Protein AF-A0A1L9VBF5-F1 (afdb_monomer_lite)

pLDDT: mean 70.23, std 12.79, range [39.62, 87.94]

Radius of gyration: 22.08 Å; chains: 1; bounding box: 44×30×64 Å

Organism: NCBI:txid1160497

InterPro domains:
  IPR001757 P-type ATPase [PR00120] (3-19)
  IPR001757 P-type ATPase [PR00120] (34-59)
  IPR023214 HAD superfamily [G3DSA:3.40.50.1000] (1-70)
  IPR036412 HAD-like superfamily [SSF56784] (5-105)

Sequence (141 aa):
MFCSNGTNDAVALAQATIGVHMNEGTGVAKSAADVVLTRPSLAGVLTAITLSKNASNRIKFNFAWSFVYNLFAILLGAGAFVRAQIPPEFAGLGELGSFLPVIVASVLFAFFPGARVTMAKSYSRNRGLCCLSLIVGVGVN

Foldseek 3Di:
DDEDADLVCLVVQQPDPAREYEPPPDDSSQQSGQEYEPHRDPVLVVLVVVVVVVVVVLVVVLVVQLVVLVVVLVCLVVCVPVPRNDPVVCSVVSVCVNCVVSVVSVVVVVPDPFWDFDFDFDFDDDDDDRDGRTYTYTDGD

Secondary structure (DSSP, 8-state):
-EEESSSTTHHHHHHSSSEEEE-SS-HHHHHH-SEEESSS-THHHHHHHHHHHHHHHHHHHHHHHHHHHHHHHHHHHTTSSTT----GGGHHHHHHHHHHHHHHHHHHHHT-TT-EEEEEEEEEEETTEEEEEEEEEEE--

Structure (mmCIF, N/CA/C/O backbone):
data_AF-A0A1L9VBF5-F1
#
_entry.id   AF-A0A1L9VBF5-F1
#
loop_
_atom_site.group_PDB
_atom_site.id
_atom_site.type_symbol
_atom_site.label_atom_id
_atom_site.label_alt_id
_atom_site.label_comp_id
_atom_site.label_asym_id
_atom_site.label_entity_id
_atom_site.label_seq_id
_atom_site.pdbx_PDB_ins_code
_atom_site.Cartn_x
_atom_site.Cartn_y
_atom_site.Cartn_z
_atom_site.occupancy
_atom_site.B_iso_or_equiv
_atom_site.auth_seq_id
_atom_site.auth_comp_id
_atom_site.auth_asym_id
_atom_site.auth_atom_id
_atom_site.pdbx_PDB_model_num
ATOM 1 N N . MET A 1 1 ? -11.543 -10.368 7.504 1.00 80.62 1 MET A N 1
ATOM 2 C CA . MET A 1 1 ? -11.356 -9.137 8.299 1.00 80.62 1 MET A CA 1
ATOM 3 C C . MET A 1 1 ? -12.268 -9.239 9.502 1.00 80.62 1 MET A C 1
ATOM 5 O O . MET A 1 1 ? -13.440 -9.531 9.305 1.00 80.62 1 MET A O 1
ATOM 9 N N . PHE A 1 2 ? -11.730 -9.085 10.708 1.00 84.56 2 PHE A N 1
ATOM 10 C CA . PHE A 1 2 ? -12.470 -9.192 11.965 1.00 84.56 2 PHE A CA 1
ATOM 11 C C . PHE A 1 2 ? -12.355 -7.871 12.727 1.00 84.56 2 PHE A C 1
ATOM 13 O O . PHE A 1 2 ? -11.262 -7.315 12.803 1.00 84.56 2 PHE A O 1
ATOM 20 N N . CYS A 1 3 ? -13.468 -7.364 13.257 1.00 85.31 3 CYS A N 1
ATOM 21 C CA . CYS A 1 3 ? -13.521 -6.094 13.978 1.00 85.31 3 CYS A CA 1
ATOM 22 C C . CYS A 1 3 ? -13.928 -6.347 15.429 1.00 85.31 3 CYS A C 1
ATOM 24 O O . CYS A 1 3 ? -14.927 -7.022 15.662 1.00 85.31 3 CYS A O 1
ATOM 26 N N . SER A 1 4 ? -13.196 -5.772 16.383 1.00 81.81 4 SER A N 1
ATOM 27 C CA . SER A 1 4 ? -13.496 -5.883 17.813 1.00 81.81 4 SER A CA 1
ATOM 28 C C . SER A 1 4 ? -13.416 -4.535 18.527 1.00 81.81 4 SER A C 1
ATOM 30 O O . SER A 1 4 ? -12.641 -3.645 18.161 1.00 81.81 4 SER A O 1
ATOM 32 N N . ASN A 1 5 ? -14.215 -4.409 19.581 1.00 79.62 5 ASN A N 1
ATOM 33 C CA . ASN A 1 5 ? -14.243 -3.287 20.509 1.00 79.62 5 ASN A CA 1
ATOM 34 C C . ASN A 1 5 ? -13.491 -3.558 21.829 1.00 79.62 5 ASN A C 1
ATOM 36 O O . ASN A 1 5 ? -13.332 -2.634 22.617 1.00 79.62 5 ASN A O 1
ATOM 40 N N . GLY A 1 6 ? -13.006 -4.779 22.100 1.00 74.31 6 GLY A N 1
ATOM 41 C CA . GLY A 1 6 ? -12.547 -5.141 23.448 1.00 74.31 6 GLY A CA 1
ATOM 42 C C . GLY A 1 6 ? -11.436 -6.190 23.534 1.00 74.31 6 GLY A C 1
ATOM 43 O O . GLY A 1 6 ? -11.033 -6.803 22.551 1.00 74.31 6 GLY A O 1
ATOM 44 N N . THR A 1 7 ? -10.925 -6.403 24.752 1.00 73.00 7 THR A N 1
ATOM 45 C CA . THR A 1 7 ? -9.869 -7.390 25.076 1.00 73.00 7 THR A CA 1
ATOM 46 C C . THR A 1 7 ? -10.305 -8.843 24.966 1.00 73.00 7 THR A C 1
ATOM 48 O O . THR A 1 7 ? -9.458 -9.696 24.714 1.00 73.00 7 THR A O 1
ATOM 51 N N . ASN A 1 8 ? -11.599 -9.112 25.153 1.00 79.75 8 ASN A N 1
ATOM 52 C CA . ASN A 1 8 ? -12.226 -10.426 25.005 1.00 79.75 8 ASN A CA 1
ATOM 53 C C . ASN A 1 8 ? -11.840 -11.078 23.663 1.00 79.75 8 ASN A C 1
ATOM 55 O O . ASN A 1 8 ? -11.393 -12.223 23.633 1.00 79.75 8 ASN A O 1
ATOM 59 N N . ASP A 1 9 ? -11.872 -10.309 22.574 1.00 84.31 9 ASP A N 1
ATOM 60 C CA . ASP A 1 9 ? -11.662 -10.858 21.235 1.00 84.31 9 ASP A CA 1
ATOM 61 C C . ASP A 1 9 ? -10.195 -10.809 20.780 1.00 84.31 9 ASP A C 1
ATOM 63 O O . ASP A 1 9 ? -9.908 -10.962 19.594 1.00 84.31 9 ASP A O 1
ATOM 67 N N . ALA A 1 10 ? -9.238 -10.599 21.693 1.00 78.12 10 ALA A N 1
ATOM 68 C CA . ALA A 1 10 ? -7.819 -10.495 21.344 1.00 78.12 10 ALA A CA 1
ATOM 69 C C . ALA A 1 10 ? -7.286 -11.759 20.641 1.00 78.12 10 ALA A C 1
ATOM 71 O O . ALA A 1 10 ? -6.483 -11.660 19.714 1.00 78.12 10 ALA A O 1
ATOM 72 N N . VAL A 1 11 ? -7.763 -12.946 21.033 1.00 80.25 11 VAL A N 1
ATOM 73 C CA . VAL A 1 11 ? -7.405 -14.209 20.362 1.00 80.25 11 VAL A CA 1
ATOM 74 C C . VAL A 1 11 ? -8.024 -14.275 18.965 1.00 80.25 11 VAL A C 1
ATOM 76 O O . VAL A 1 11 ? -7.356 -14.684 18.021 1.00 80.25 11 VAL A O 1
ATOM 79 N N . ALA A 1 12 ? -9.269 -13.818 18.805 1.00 81.88 12 ALA A N 1
ATOM 80 C CA . ALA A 1 12 ? -9.934 -13.769 17.505 1.00 81.88 12 ALA A CA 1
ATOM 81 C C . ALA A 1 12 ? -9.281 -12.745 16.556 1.00 81.88 12 ALA A C 1
ATOM 83 O O . ALA A 1 12 ? -9.142 -13.023 15.367 1.00 81.88 12 ALA A O 1
ATOM 84 N N . LEU A 1 13 ? -8.810 -11.606 17.079 1.00 82.31 13 LEU A N 1
ATOM 85 C CA . LEU A 1 13 ? -8.008 -10.620 16.346 1.00 82.31 13 LEU A CA 1
ATOM 86 C C . LEU A 1 13 ? -6.695 -11.225 15.838 1.00 82.31 13 LEU A C 1
ATOM 88 O O . LEU A 1 13 ? -6.392 -11.081 14.660 1.00 82.31 13 LEU A O 1
ATOM 92 N N . ALA A 1 14 ? -5.972 -11.958 16.690 1.00 79.12 14 ALA A N 1
ATOM 93 C CA . ALA A 1 14 ? -4.696 -12.578 16.327 1.00 79.12 14 ALA A CA 1
ATOM 94 C C . ALA A 1 14 ? -4.830 -13.741 15.324 1.00 79.12 14 ALA A C 1
ATOM 96 O O . ALA A 1 14 ? -3.866 -14.086 14.645 1.00 79.12 14 ALA A O 1
ATOM 97 N N . GLN A 1 15 ? -6.002 -14.380 15.250 1.00 83.19 15 GLN A N 1
ATOM 98 C CA . GLN A 1 15 ? -6.298 -15.442 14.277 1.00 83.19 15 GLN A CA 1
ATOM 99 C C . GLN A 1 15 ? -6.864 -14.899 12.956 1.00 83.19 15 GLN A C 1
ATOM 101 O O . GLN A 1 15 ? -6.914 -15.618 11.957 1.00 83.19 15 GLN A O 1
ATOM 106 N N . ALA A 1 16 ? -7.325 -13.648 12.929 1.00 83.19 16 ALA A N 1
ATOM 107 C CA . ALA A 1 16 ? -7.883 -13.053 11.728 1.00 83.19 16 ALA A CA 1
ATOM 108 C C . ALA A 1 16 ? -6.777 -12.691 10.729 1.00 83.19 16 ALA A C 1
ATOM 110 O O . ALA A 1 16 ? -5.724 -12.193 11.095 1.00 83.19 16 ALA A O 1
ATOM 111 N N . THR A 1 17 ? -7.057 -12.840 9.431 1.00 84.81 17 THR A N 1
ATOM 112 C CA . THR A 1 17 ? -6.142 -12.374 8.368 1.00 84.81 17 THR A CA 1
ATOM 113 C C . THR A 1 17 ? -5.914 -10.859 8.410 1.00 84.81 17 THR A C 1
ATOM 115 O O . THR A 1 17 ? -4.900 -10.372 7.927 1.00 84.81 17 THR A O 1
ATOM 118 N N . ILE A 1 18 ? -6.909 -10.117 8.909 1.00 82.94 18 ILE A N 1
ATOM 119 C CA . ILE A 1 18 ? -6.859 -8.668 9.133 1.00 82.94 18 ILE A CA 1
ATOM 120 C C . ILE A 1 18 ? -7.698 -8.396 10.384 1.00 82.94 18 ILE A C 1
ATOM 122 O O . ILE A 1 18 ? -8.934 -8.483 10.309 1.00 82.94 18 ILE A O 1
ATOM 126 N N . GLY A 1 19 ? -7.046 -8.101 11.507 1.00 84.62 19 GLY A N 1
ATOM 127 C CA . GLY A 1 19 ? -7.681 -7.725 12.769 1.00 84.62 19 GLY A CA 1
ATOM 128 C C . GLY A 1 19 ? -7.793 -6.207 12.931 1.00 84.62 19 GLY A C 1
ATOM 129 O O . GLY A 1 19 ? -6.792 -5.493 12.858 1.00 84.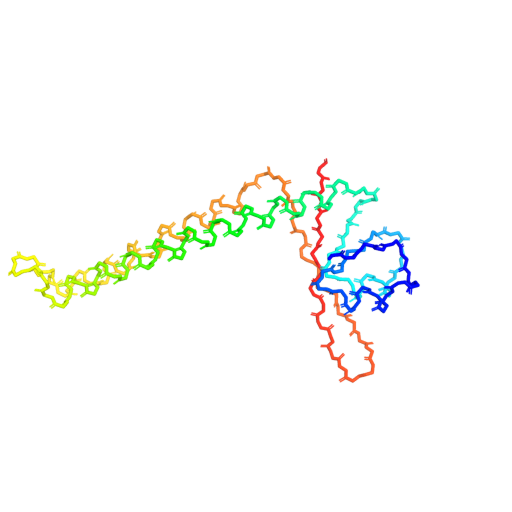62 19 GLY A O 1
ATOM 130 N N . VAL A 1 20 ? -9.005 -5.698 13.167 1.00 83.38 20 VAL A N 1
ATOM 131 C CA . VAL A 1 20 ? -9.271 -4.271 13.394 1.00 83.38 20 VAL A CA 1
ATOM 132 C C . VAL A 1 20 ? -9.798 -4.030 14.797 1.00 83.38 20 VAL A C 1
ATOM 134 O O . VAL A 1 20 ? -10.818 -4.593 15.192 1.00 83.38 20 VAL A O 1
ATOM 137 N N . HIS A 1 21 ? -9.135 -3.142 15.531 1.00 83.38 21 HIS A N 1
ATOM 138 C CA . HIS A 1 21 ? -9.535 -2.762 16.880 1.00 83.38 21 HIS A CA 1
ATOM 139 C C . HIS A 1 21 ? -9.957 -1.292 16.953 1.00 83.38 21 HIS A C 1
ATOM 141 O O . HIS A 1 21 ? -9.280 -0.406 16.426 1.00 83.38 21 HIS A O 1
ATOM 147 N N . MET A 1 22 ? -11.076 -1.024 17.625 1.00 81.31 22 MET A N 1
ATOM 148 C CA . MET A 1 22 ? -11.517 0.333 17.958 1.00 81.31 22 MET A CA 1
ATOM 149 C C . MET A 1 22 ? -10.845 0.791 19.255 1.00 81.31 22 MET A C 1
ATOM 151 O O . MET A 1 22 ? -10.856 0.066 20.243 1.00 81.31 22 MET A O 1
ATOM 155 N N . ASN A 1 23 ? -10.227 1.977 19.253 1.00 72.06 23 ASN A N 1
ATOM 156 C CA . ASN A 1 23 ? -9.461 2.504 20.387 1.00 72.06 23 ASN A CA 1
ATOM 157 C C . ASN A 1 23 ? -10.369 2.941 21.561 1.00 72.06 23 ASN A C 1
ATOM 159 O O . ASN A 1 23 ? -10.503 4.132 21.825 1.00 72.06 23 ASN A O 1
ATOM 163 N N . GLU A 1 24 ? -10.966 1.981 22.274 1.00 66.25 24 GLU A N 1
ATOM 164 C CA . GLU A 1 24 ? -11.794 2.190 23.479 1.00 66.25 24 GLU A CA 1
ATOM 165 C C . GLU A 1 24 ? -11.031 1.924 24.798 1.00 66.25 24 GLU A C 1
ATOM 167 O O . GLU A 1 24 ? -11.621 1.761 25.859 1.00 66.25 24 GLU A O 1
ATOM 172 N N . GLY A 1 25 ? -9.690 1.954 24.776 1.00 56.09 25 GLY A N 1
ATOM 173 C CA . GLY A 1 25 ? -8.892 2.141 26.001 1.00 56.09 25 GLY A CA 1
ATOM 174 C C . GLY A 1 25 ? -8.246 0.898 26.624 1.00 56.09 25 GLY A C 1
ATOM 175 O O . GLY A 1 25 ? -7.778 0.979 27.758 1.00 56.09 25 GLY A O 1
ATOM 176 N N . THR A 1 26 ? -8.131 -0.233 25.915 1.00 59.47 26 THR A N 1
ATOM 177 C CA . THR A 1 26 ? -7.456 -1.434 26.451 1.00 59.47 26 THR A CA 1
ATOM 178 C C . THR A 1 26 ? -6.216 -1.853 25.645 1.00 59.47 26 THR A C 1
ATOM 180 O O . THR A 1 26 ? -6.249 -2.053 24.434 1.00 59.47 26 THR A O 1
ATOM 183 N N . GLY A 1 27 ? -5.066 -1.983 26.323 1.00 64.94 27 GLY A N 1
ATOM 184 C CA . GLY A 1 27 ? -3.759 -2.185 25.671 1.00 64.94 27 GLY A CA 1
ATOM 185 C C . GLY A 1 27 ? -3.523 -3.575 25.062 1.00 64.94 27 GLY A C 1
ATOM 186 O O . GLY A 1 27 ? -2.689 -3.718 24.165 1.00 64.94 27 GLY A O 1
ATOM 187 N N . VAL A 1 28 ? -4.261 -4.594 25.522 1.00 69.19 28 VAL A N 1
ATOM 188 C CA . VAL A 1 28 ? -4.073 -5.987 25.076 1.00 69.19 28 VAL A CA 1
ATOM 189 C C . VAL A 1 28 ? -4.644 -6.201 23.672 1.00 69.19 28 VAL A C 1
ATOM 191 O O . VAL A 1 28 ? -3.928 -6.685 22.800 1.00 69.19 28 VAL A O 1
ATOM 194 N N . ALA A 1 29 ? -5.882 -5.763 23.415 1.00 67.62 29 ALA A N 1
ATOM 195 C CA . ALA A 1 29 ? -6.500 -5.857 22.088 1.00 67.62 29 ALA A CA 1
ATOM 196 C C . ALA A 1 29 ? -5.769 -5.005 21.043 1.00 67.62 29 ALA A C 1
ATOM 198 O O . ALA A 1 29 ? -5.593 -5.428 19.905 1.00 67.62 29 ALA A O 1
ATOM 199 N N . LYS A 1 30 ? -5.254 -3.839 21.451 1.00 71.31 30 LYS A N 1
ATOM 200 C CA . LYS A 1 30 ? -4.456 -2.956 20.595 1.00 71.31 30 LYS A CA 1
ATOM 201 C C . LYS A 1 30 ? -3.184 -3.623 20.060 1.00 71.31 30 LYS A C 1
ATOM 203 O O . LYS A 1 30 ? -2.810 -3.371 18.924 1.00 71.31 30 LYS A O 1
ATOM 208 N N . SER A 1 31 ? -2.527 -4.461 20.864 1.00 71.81 31 SER A N 1
ATOM 209 C CA . SER A 1 31 ? -1.285 -5.141 20.462 1.00 71.81 31 SER A CA 1
ATOM 210 C C . SER A 1 31 ? -1.532 -6.371 19.580 1.00 71.81 31 SER A C 1
ATOM 212 O O . SER A 1 31 ? -0.640 -6.777 18.837 1.00 71.81 31 SER A O 1
ATOM 214 N N . ALA A 1 32 ? -2.727 -6.960 19.685 1.00 74.31 32 ALA A N 1
ATOM 215 C CA . ALA A 1 32 ? -3.152 -8.128 18.916 1.00 74.31 32 ALA A CA 1
ATOM 216 C C . ALA A 1 32 ? -3.801 -7.774 17.564 1.00 74.31 32 ALA A C 1
ATOM 218 O O . ALA A 1 32 ? -4.052 -8.671 16.768 1.00 74.31 32 ALA A O 1
ATOM 219 N N . ALA A 1 33 ? -4.097 -6.495 17.312 1.00 77.31 33 ALA A N 1
ATOM 220 C CA . ALA A 1 33 ? -4.729 -6.022 16.084 1.00 77.31 33 ALA A CA 1
ATOM 221 C C . ALA A 1 33 ? -3.710 -5.450 15.085 1.00 77.31 33 ALA A C 1
ATOM 223 O O . ALA A 1 33 ? -2.768 -4.760 15.474 1.00 77.31 33 ALA A O 1
ATOM 224 N N . ASP A 1 34 ? -3.959 -5.664 13.791 1.00 78.25 34 ASP A N 1
ATOM 225 C CA . ASP A 1 34 ? -3.143 -5.127 12.692 1.00 78.25 34 ASP A CA 1
ATOM 226 C C . ASP A 1 34 ? -3.456 -3.648 12.409 1.00 78.25 34 ASP A C 1
ATOM 228 O O . ASP A 1 34 ? -2.584 -2.850 12.055 1.00 78.25 34 ASP A O 1
ATOM 232 N N . VAL A 1 35 ? -4.727 -3.264 12.565 1.00 78.06 35 VAL A N 1
ATOM 233 C CA . VAL A 1 35 ? -5.218 -1.906 12.303 1.00 78.06 35 VAL A CA 1
ATOM 234 C C . VAL A 1 35 ? -5.966 -1.396 13.523 1.00 78.06 35 VAL A C 1
ATOM 236 O O . VAL A 1 35 ? -6.864 -2.059 14.042 1.00 78.06 35 VAL A O 1
ATOM 239 N N . VAL A 1 36 ? -5.631 -0.185 13.968 1.00 79.81 36 VAL A N 1
ATOM 240 C CA . VAL A 1 36 ? -6.295 0.445 15.114 1.00 79.81 36 VAL A CA 1
ATOM 241 C C . VAL A 1 36 ? -6.966 1.732 14.669 1.00 79.81 36 VAL A C 1
ATOM 243 O O . VAL A 1 36 ? -6.324 2.670 14.196 1.00 79.81 36 VAL A O 1
ATOM 246 N N . LEU A 1 37 ? -8.282 1.786 14.838 1.00 78.56 37 LEU A N 1
ATOM 247 C CA . LEU A 1 37 ? -9.076 2.974 14.559 1.00 78.56 37 LEU A CA 1
ATOM 248 C C . LEU A 1 37 ? -8.893 3.960 15.709 1.00 78.56 37 LEU A C 1
ATOM 250 O O . LEU A 1 37 ? -9.251 3.672 16.849 1.00 78.56 37 LEU A O 1
ATOM 254 N N . THR A 1 38 ? -8.324 5.127 15.412 1.00 76.56 38 THR A N 1
ATOM 255 C CA . THR A 1 38 ? -8.081 6.177 16.413 1.00 76.56 38 THR A CA 1
ATOM 256 C C . THR A 1 38 ? -9.364 6.869 16.860 1.00 76.56 38 THR A C 1
ATOM 258 O O . THR A 1 38 ? -9.415 7.370 17.981 1.00 76.56 38 THR A O 1
ATOM 261 N N . ARG A 1 39 ? -10.395 6.876 16.005 1.00 73.38 39 ARG A N 1
ATOM 262 C CA . ARG A 1 39 ? -11.738 7.379 16.308 1.00 73.38 39 ARG A CA 1
ATOM 263 C C . ARG A 1 39 ? -12.726 6.208 16.412 1.00 73.38 39 ARG A C 1
ATOM 265 O O . ARG A 1 39 ? -12.598 5.267 15.626 1.00 73.38 39 ARG A O 1
ATOM 272 N N . PRO A 1 40 ? -13.724 6.267 17.312 1.00 72.50 40 PRO A N 1
ATOM 273 C CA . PRO A 1 40 ? -14.762 5.245 17.451 1.00 72.50 40 PRO A CA 1
ATOM 274 C C . PRO A 1 40 ? -15.800 5.369 16.322 1.00 72.50 40 PRO A C 1
ATOM 276 O O . PRO A 1 40 ? -16.975 5.638 16.547 1.00 72.50 40 PRO A O 1
ATOM 279 N N . SER A 1 41 ? -15.357 5.249 15.069 1.00 76.81 41 SER A N 1
ATOM 280 C CA . SER A 1 41 ? -16.233 5.271 13.903 1.00 76.81 41 SER A CA 1
ATOM 281 C C . SER A 1 41 ? -15.875 4.152 12.930 1.00 76.81 41 SER A C 1
ATOM 283 O O . SER A 1 41 ? -14.734 4.008 12.485 1.00 76.81 41 SER A O 1
ATOM 285 N N . LEU A 1 42 ? -16.886 3.374 12.533 1.00 79.06 42 LEU A N 1
ATOM 286 C CA . LEU A 1 42 ? -16.740 2.341 11.499 1.00 79.06 42 LEU A CA 1
ATOM 287 C C . LEU A 1 42 ? -16.375 2.937 10.129 1.00 79.06 42 LEU A C 1
ATOM 289 O O . LEU A 1 42 ? -15.832 2.237 9.276 1.00 79.06 42 LEU A O 1
ATOM 293 N N . ALA A 1 43 ? -16.599 4.240 9.930 1.00 80.19 43 ALA A N 1
ATOM 294 C CA . ALA A 1 43 ? -16.177 4.964 8.735 1.00 80.19 43 ALA A CA 1
ATOM 295 C C . ALA A 1 43 ? -14.663 4.843 8.473 1.00 80.19 43 ALA A C 1
ATOM 297 O O . ALA A 1 43 ? -14.246 4.775 7.317 1.00 80.19 43 ALA A O 1
ATOM 298 N N . GLY A 1 44 ? -13.831 4.733 9.516 1.00 76.69 44 GLY A N 1
ATOM 299 C CA . GLY A 1 44 ? -12.390 4.542 9.335 1.00 76.69 44 GLY A CA 1
ATOM 300 C C . GLY A 1 44 ? -12.022 3.209 8.670 1.00 76.69 44 GLY A C 1
ATOM 301 O O . GLY A 1 44 ? -11.013 3.142 7.968 1.00 76.69 44 GLY A O 1
ATOM 302 N N . VAL A 1 45 ? -12.862 2.173 8.796 1.00 82.38 45 VAL A N 1
ATOM 303 C CA . VAL A 1 45 ? -12.676 0.885 8.102 1.00 82.38 45 VAL A CA 1
ATOM 304 C C . VAL A 1 45 ? -12.864 1.050 6.595 1.00 82.38 45 VAL A C 1
ATOM 306 O O . VAL A 1 45 ? -12.046 0.576 5.808 1.00 82.38 45 VAL A O 1
ATOM 309 N N . LEU A 1 46 ? -13.912 1.769 6.184 1.00 84.12 46 LEU A N 1
ATOM 310 C CA . LEU A 1 46 ? -14.171 2.091 4.777 1.00 84.12 46 LEU A CA 1
ATOM 311 C C . LEU A 1 46 ? -13.021 2.899 4.166 1.00 84.12 46 LEU A C 1
ATOM 313 O O . LEU A 1 46 ? -12.565 2.588 3.061 1.00 84.12 46 LEU A O 1
ATOM 317 N N . THR A 1 47 ? -12.503 3.886 4.902 1.00 81.25 47 THR A N 1
ATOM 318 C CA . THR A 1 47 ? -11.326 4.661 4.491 1.00 81.25 47 THR A CA 1
ATOM 319 C C . THR A 1 47 ? -10.093 3.769 4.340 1.00 81.25 47 THR A C 1
ATOM 321 O O . THR A 1 47 ? -9.400 3.859 3.328 1.00 81.25 47 THR A O 1
ATOM 324 N N . ALA A 1 48 ? -9.846 2.856 5.286 1.00 79.75 48 ALA A N 1
ATOM 325 C CA . ALA A 1 48 ? -8.720 1.922 5.234 1.00 79.75 48 ALA A CA 1
ATOM 326 C C . ALA A 1 48 ? -8.786 0.991 4.010 1.00 79.75 48 ALA A C 1
ATOM 328 O O . ALA A 1 48 ? -7.791 0.818 3.302 1.00 79.75 48 ALA A O 1
ATOM 329 N N . ILE A 1 49 ? -9.966 0.434 3.712 1.00 85.56 49 ILE A N 1
ATOM 330 C CA . ILE A 1 49 ? -10.180 -0.431 2.541 1.00 85.56 49 ILE A CA 1
ATOM 331 C C . ILE A 1 49 ? -9.975 0.355 1.240 1.00 85.56 49 ILE A C 1
ATOM 333 O O . ILE A 1 49 ? -9.319 -0.128 0.317 1.00 85.56 49 ILE A O 1
ATOM 337 N N . THR A 1 50 ? -10.516 1.571 1.157 1.00 84.75 50 THR A N 1
ATOM 338 C CA . THR A 1 50 ? -10.395 2.422 -0.038 1.00 84.75 50 THR A CA 1
ATOM 339 C C . THR A 1 50 ? -8.941 2.820 -0.283 1.00 84.75 50 THR A C 1
ATOM 341 O O . THR A 1 50 ? -8.447 2.722 -1.407 1.00 84.75 50 THR A O 1
ATOM 344 N N . LEU A 1 51 ? -8.221 3.180 0.781 1.00 83.25 51 LEU A N 1
ATOM 345 C CA . LEU A 1 51 ? -6.796 3.481 0.723 1.00 83.25 51 LEU A CA 1
ATOM 346 C C . LEU A 1 51 ? -5.976 2.268 0.267 1.00 83.25 51 LEU A C 1
ATOM 348 O O . LEU A 1 51 ? -5.139 2.400 -0.623 1.00 83.25 51 LEU A O 1
ATOM 352 N N . SER A 1 52 ? -6.246 1.086 0.829 1.00 84.25 52 SER A N 1
ATOM 353 C CA . SER A 1 52 ? -5.575 -0.164 0.451 1.00 84.25 52 SER A CA 1
ATOM 354 C C . SER A 1 52 ? -5.774 -0.499 -1.033 1.00 84.25 52 SER A C 1
ATOM 356 O O . SER A 1 52 ? -4.813 -0.839 -1.729 1.00 84.25 52 SER A O 1
ATOM 358 N N . LYS A 1 53 ? -6.997 -0.330 -1.557 1.00 86.94 53 LYS A N 1
ATOM 359 C CA . LYS A 1 53 ? -7.294 -0.521 -2.987 1.00 86.94 53 LYS A CA 1
ATOM 360 C C . LYS A 1 53 ? -6.526 0.466 -3.867 1.00 86.94 53 LYS A C 1
ATOM 362 O O . LYS A 1 53 ? -5.919 0.052 -4.855 1.00 86.94 53 LYS A O 1
ATOM 367 N N . ASN A 1 54 ? -6.503 1.744 -3.493 1.00 83.94 54 ASN A N 1
ATOM 368 C CA . ASN A 1 54 ? -5.779 2.776 -4.238 1.00 83.94 54 ASN A CA 1
ATOM 369 C C . ASN A 1 54 ? -4.265 2.520 -4.247 1.00 83.94 54 ASN A C 1
ATOM 371 O O . ASN A 1 54 ? -3.641 2.570 -5.308 1.00 83.94 54 ASN A O 1
ATOM 375 N N . ALA A 1 55 ? -3.689 2.161 -3.097 1.00 84.31 55 ALA A N 1
ATOM 376 C CA . ALA A 1 55 ? -2.285 1.776 -2.991 1.00 84.31 55 ALA A CA 1
ATOM 377 C C . ALA A 1 55 ? -1.970 0.543 -3.857 1.00 84.31 55 ALA A C 1
ATOM 379 O O . ALA A 1 55 ? -1.015 0.553 -4.633 1.00 84.31 55 ALA A O 1
ATOM 380 N N . SER A 1 56 ? -2.820 -0.487 -3.804 1.00 87.62 56 SER A N 1
ATOM 381 C CA . SER A 1 56 ? -2.653 -1.716 -4.591 1.00 87.62 56 SER A CA 1
ATOM 382 C C . SER A 1 56 ? -2.690 -1.458 -6.098 1.00 87.62 56 SER A C 1
ATOM 384 O O . SER A 1 56 ? -1.871 -2.000 -6.839 1.00 87.62 56 SER A O 1
ATOM 386 N N . ASN A 1 57 ? -3.604 -0.606 -6.571 1.00 86.19 57 ASN A N 1
ATOM 387 C CA . ASN A 1 57 ? -3.676 -0.237 -7.986 1.00 86.19 57 ASN A CA 1
ATOM 388 C C . ASN A 1 57 ? -2.408 0.490 -8.451 1.00 86.19 57 ASN A C 1
ATOM 390 O O . ASN A 1 57 ? -1.936 0.257 -9.563 1.00 86.19 57 ASN A O 1
ATOM 394 N N . ARG A 1 58 ? -1.812 1.322 -7.591 1.00 80.00 58 ARG A N 1
ATOM 395 C CA . ARG A 1 58 ? -0.568 2.030 -7.909 1.00 80.00 58 ARG A CA 1
ATOM 396 C C . ARG A 1 58 ? 0.646 1.105 -7.923 1.00 80.00 58 ARG A C 1
ATOM 398 O O . ARG A 1 58 ? 1.470 1.227 -8.821 1.00 80.00 58 ARG A O 1
ATOM 405 N N . ILE A 1 59 ? 0.728 0.153 -6.988 1.00 85.25 59 ILE A N 1
ATOM 406 C CA . ILE A 1 59 ? 1.772 -0.885 -6.988 1.00 85.25 59 ILE A CA 1
ATOM 407 C C . ILE A 1 59 ? 1.713 -1.680 -8.294 1.00 85.25 59 ILE A C 1
ATOM 409 O O . ILE A 1 59 ? 2.737 -1.841 -8.953 1.00 85.25 59 ILE A O 1
ATOM 413 N N . LYS A 1 60 ? 0.514 -2.108 -8.713 1.00 87.25 60 LYS A N 1
ATOM 414 C CA . LYS A 1 60 ? 0.319 -2.806 -9.993 1.00 87.25 60 LYS A CA 1
ATOM 415 C C . LYS A 1 60 ? 0.778 -1.962 -11.181 1.00 87.25 60 LYS A C 1
ATOM 417 O O . LYS A 1 60 ? 1.469 -2.481 -12.049 1.00 87.25 60 LYS A O 1
ATOM 422 N N . PHE A 1 61 ? 0.436 -0.673 -11.202 1.00 85.62 61 PHE A N 1
ATOM 423 C CA . PHE A 1 61 ? 0.876 0.245 -12.253 1.00 85.62 61 PHE A CA 1
ATOM 424 C C . PHE A 1 61 ? 2.404 0.403 -12.289 1.00 85.62 61 PHE A C 1
ATOM 426 O O . PHE A 1 61 ? 3.006 0.229 -13.342 1.00 85.62 61 PHE A O 1
ATOM 433 N N . ASN A 1 62 ? 3.039 0.674 -11.145 1.00 82.25 62 ASN A N 1
ATOM 434 C CA . ASN A 1 62 ? 4.494 0.823 -11.042 1.00 82.25 62 ASN A CA 1
ATOM 435 C C . ASN A 1 62 ? 5.233 -0.454 -11.464 1.00 82.25 62 ASN A C 1
ATOM 437 O O . ASN A 1 62 ? 6.225 -0.384 -12.186 1.00 82.25 62 ASN A O 1
ATOM 441 N N . PHE A 1 63 ? 4.730 -1.618 -11.048 1.00 86.19 63 PHE A N 1
ATOM 442 C CA . PHE A 1 63 ? 5.298 -2.906 -11.430 1.00 86.19 63 PHE A CA 1
ATOM 443 C C . PHE A 1 63 ? 5.148 -3.170 -12.933 1.00 86.19 63 PHE A C 1
ATOM 445 O O . PHE A 1 63 ? 6.121 -3.532 -13.589 1.00 86.19 63 PHE A O 1
ATOM 452 N N . ALA A 1 64 ? 3.959 -2.931 -13.497 1.00 87.94 64 ALA A N 1
ATOM 453 C CA . ALA A 1 64 ? 3.722 -3.076 -14.931 1.00 87.94 64 ALA A CA 1
ATOM 454 C C . ALA A 1 64 ? 4.623 -2.141 -15.751 1.00 87.94 64 ALA A C 1
ATOM 456 O O . ALA A 1 64 ? 5.212 -2.558 -16.744 1.00 87.94 64 ALA A O 1
ATOM 457 N N . TRP A 1 65 ? 4.782 -0.895 -15.307 1.00 81.19 65 TRP A N 1
ATOM 458 C CA . TRP A 1 65 ? 5.629 0.091 -15.968 1.00 81.19 65 TRP A CA 1
ATOM 459 C C . TRP A 1 65 ? 7.114 -0.284 -15.934 1.00 81.19 65 TRP A C 1
ATOM 461 O O . TRP A 1 65 ? 7.787 -0.239 -16.962 1.00 81.19 65 TRP A O 1
ATOM 471 N N . SER A 1 66 ? 7.612 -0.722 -14.774 1.00 79.19 66 SER A N 1
ATOM 472 C CA . SER A 1 66 ? 8.987 -1.210 -14.634 1.00 79.19 66 SER A CA 1
ATOM 473 C C . SER A 1 66 ? 9.240 -2.442 -15.506 1.00 79.19 66 SER A C 1
ATOM 475 O O . SER A 1 66 ? 10.265 -2.517 -16.181 1.00 79.19 66 SER A O 1
ATOM 477 N N . PHE A 1 67 ? 8.283 -3.373 -15.566 1.00 84.50 67 PHE A N 1
ATOM 478 C CA . PHE A 1 67 ? 8.371 -4.545 -16.433 1.00 84.50 67 PHE A CA 1
ATOM 479 C C . PHE A 1 67 ? 8.463 -4.161 -17.914 1.00 84.50 67 PHE A C 1
ATOM 481 O O . PHE A 1 67 ? 9.325 -4.676 -18.620 1.00 84.50 67 PHE A O 1
ATOM 488 N N . VAL A 1 68 ? 7.623 -3.227 -18.376 1.00 84.06 68 VAL A N 1
ATOM 489 C CA . VAL A 1 68 ? 7.652 -2.737 -19.762 1.00 84.06 68 VAL A CA 1
ATOM 490 C C . VAL A 1 68 ? 9.009 -2.112 -20.085 1.00 84.06 68 VAL A C 1
ATOM 492 O O . VAL A 1 68 ? 9.617 -2.487 -21.083 1.00 84.06 68 VAL A O 1
ATOM 495 N N . TYR A 1 69 ? 9.525 -1.222 -19.234 1.00 75.94 69 TYR A N 1
ATOM 496 C CA . TYR A 1 69 ? 10.835 -0.600 -19.456 1.00 75.94 69 TYR A CA 1
ATOM 497 C C . TYR A 1 69 ? 11.977 -1.611 -19.499 1.00 75.94 69 TYR A C 1
A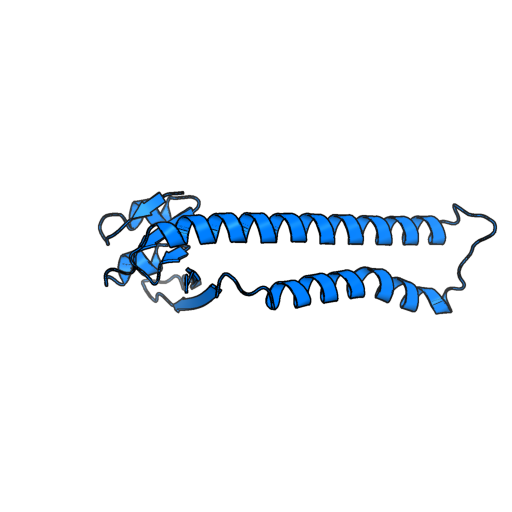TOM 499 O O . TYR A 1 69 ? 12.787 -1.574 -20.424 1.00 75.94 69 TYR A O 1
ATOM 507 N N . ASN A 1 70 ? 12.026 -2.528 -18.532 1.00 79.06 70 ASN A N 1
ATOM 508 C CA . ASN A 1 70 ? 13.064 -3.554 -18.479 1.00 79.06 70 ASN A CA 1
ATOM 509 C C . ASN A 1 70 ? 12.986 -4.488 -19.692 1.00 79.06 70 ASN A C 1
ATOM 511 O O . ASN A 1 70 ? 14.013 -4.820 -20.278 1.00 79.06 70 ASN A O 1
ATOM 515 N N . LEU A 1 71 ? 11.777 -4.856 -20.125 1.00 82.56 71 LEU A N 1
ATOM 516 C CA . LEU A 1 71 ? 11.578 -5.655 -21.330 1.00 82.56 71 LEU A CA 1
ATOM 517 C C . LEU A 1 71 ? 12.064 -4.913 -22.584 1.00 82.56 71 LEU A C 1
ATOM 519 O O . LEU A 1 71 ? 12.789 -5.494 -23.387 1.00 82.56 71 LEU A O 1
ATOM 523 N N . PHE A 1 72 ? 11.729 -3.628 -22.738 1.00 78.00 72 PHE A N 1
ATOM 524 C CA . PHE A 1 72 ? 12.214 -2.807 -23.854 1.00 78.00 72 PHE A CA 1
ATOM 525 C C . PHE A 1 72 ? 13.739 -2.649 -23.847 1.00 78.00 72 PHE A C 1
ATOM 527 O O . PHE A 1 72 ? 14.364 -2.766 -24.900 1.00 78.00 72 PHE A O 1
ATOM 534 N N . ALA A 1 73 ? 14.345 -2.427 -22.679 1.00 71.88 73 ALA A N 1
ATOM 535 C CA . ALA A 1 73 ? 15.793 -2.310 -22.535 1.00 71.88 73 ALA A CA 1
ATOM 536 C C . ALA A 1 73 ? 16.513 -3.613 -22.923 1.00 71.88 73 ALA A C 1
ATOM 538 O O . ALA A 1 73 ? 17.491 -3.575 -23.670 1.00 71.88 73 ALA A O 1
ATOM 539 N N . ILE A 1 74 ? 15.992 -4.768 -22.490 1.00 77.12 74 ILE A N 1
ATOM 540 C CA . ILE A 1 74 ? 16.525 -6.085 -22.864 1.00 77.12 74 ILE A CA 1
ATOM 541 C C . ILE A 1 74 ? 16.359 -6.334 -24.366 1.00 77.12 74 ILE A C 1
ATOM 543 O O . ILE A 1 74 ? 17.308 -6.778 -25.000 1.00 77.12 74 ILE A O 1
ATOM 547 N N . LEU A 1 75 ? 15.201 -6.029 -24.964 1.00 75.88 75 LEU A N 1
ATOM 548 C CA . LEU A 1 75 ? 14.969 -6.229 -26.402 1.00 75.88 75 LEU A CA 1
ATOM 549 C C . LEU A 1 75 ? 15.880 -5.35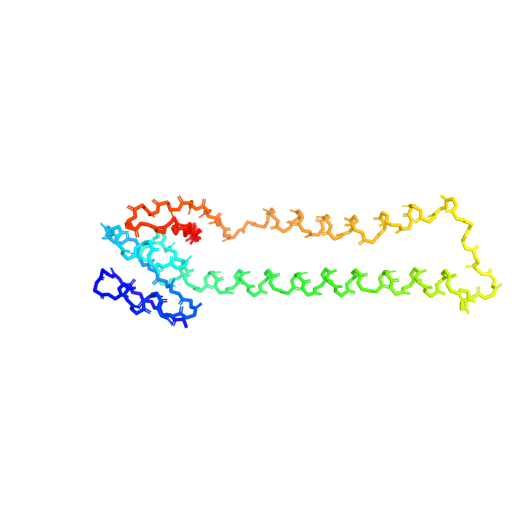3 -27.278 1.00 75.88 75 LEU A C 1
ATOM 551 O O . LEU A 1 75 ? 16.369 -5.817 -28.310 1.00 75.88 75 LEU A O 1
ATOM 555 N N . LEU A 1 76 ? 16.135 -4.108 -26.861 1.00 69.69 76 LEU A N 1
AT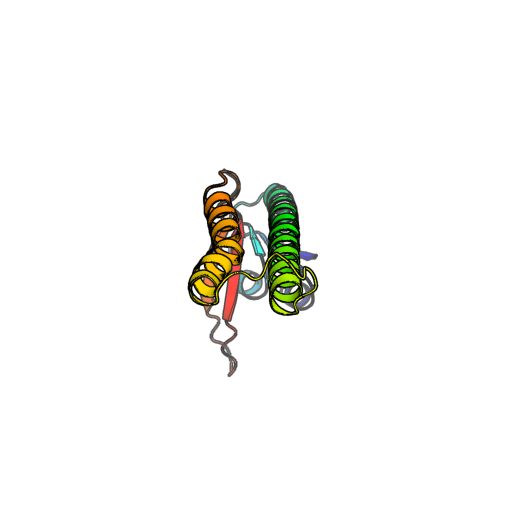OM 556 C CA . LEU A 1 76 ? 17.095 -3.221 -27.521 1.00 69.69 76 LEU A CA 1
ATOM 557 C C . LEU A 1 76 ? 18.535 -3.731 -27.366 1.00 69.69 76 LEU A C 1
ATOM 559 O O . LEU A 1 76 ? 19.266 -3.789 -28.353 1.00 69.69 76 LEU A O 1
ATOM 563 N N . GLY A 1 77 ? 18.931 -4.154 -26.160 1.00 66.25 77 GLY A N 1
ATOM 564 C CA . GLY A 1 77 ? 20.266 -4.702 -25.894 1.00 66.25 77 GLY A CA 1
ATOM 565 C C . GLY A 1 77 ? 20.528 -6.051 -26.575 1.00 66.25 77 GLY A C 1
ATOM 566 O O . GLY A 1 77 ? 21.627 -6.291 -27.065 1.00 66.25 77 GLY A O 1
ATOM 567 N N . ALA A 1 78 ? 19.507 -6.905 -26.677 1.00 70.38 78 ALA A N 1
ATOM 568 C CA . ALA A 1 78 ? 19.558 -8.197 -27.363 1.00 70.38 78 ALA A CA 1
ATOM 569 C C . ALA A 1 78 ? 19.591 -8.072 -28.898 1.00 70.38 78 ALA A C 1
ATOM 571 O O . ALA A 1 78 ? 19.673 -9.082 -29.594 1.00 70.38 78 ALA A O 1
ATOM 572 N N . GLY A 1 79 ? 19.536 -6.851 -29.442 1.00 63.88 79 GLY A N 1
ATOM 573 C CA . GLY A 1 79 ? 19.720 -6.607 -30.871 1.00 63.88 79 GLY A CA 1
ATOM 574 C C . GLY A 1 79 ? 18.506 -6.943 -31.738 1.00 63.88 79 GLY A C 1
ATOM 575 O O . GLY A 1 79 ? 18.665 -7.131 -32.942 1.00 63.88 79 GLY A O 1
ATOM 576 N N . ALA A 1 80 ? 17.290 -6.976 -31.173 1.00 62.50 80 ALA A N 1
ATOM 577 C CA . ALA A 1 80 ? 16.062 -7.210 -31.946 1.00 62.50 80 ALA A CA 1
ATOM 578 C C . ALA A 1 80 ? 15.832 -6.144 -33.043 1.00 62.50 80 ALA A C 1
ATOM 580 O O . ALA A 1 80 ? 15.181 -6.416 -34.051 1.00 62.50 80 ALA A O 1
ATOM 581 N N . PHE A 1 81 ? 16.406 -4.945 -32.882 1.00 58.00 81 PHE A N 1
ATOM 582 C CA . PHE A 1 81 ? 16.433 -3.891 -33.895 1.00 58.00 81 PHE A CA 1
ATOM 583 C C . PHE A 1 81 ? 17.855 -3.699 -34.444 1.00 58.00 81 PHE A C 1
ATOM 585 O O . PHE A 1 81 ? 18.676 -2.993 -33.866 1.00 58.00 81 PHE A O 1
ATOM 592 N N . VAL A 1 82 ? 18.118 -4.268 -35.624 1.00 56.31 82 VAL A N 1
ATOM 593 C CA . VAL A 1 82 ? 19.429 -4.287 -36.314 1.00 56.31 82 VAL A CA 1
ATOM 594 C C . VAL A 1 82 ? 19.991 -2.882 -36.644 1.00 56.31 82 VAL A C 1
ATOM 596 O O . VAL A 1 82 ? 21.170 -2.743 -36.945 1.00 56.31 82 VAL A O 1
ATOM 599 N N . ARG A 1 83 ? 19.177 -1.814 -36.569 1.00 54.03 83 ARG A N 1
ATOM 600 C CA . ARG A 1 83 ? 19.568 -0.416 -36.880 1.00 54.03 83 ARG A CA 1
ATOM 601 C C . ARG A 1 83 ? 19.503 0.560 -35.696 1.00 54.03 83 ARG A C 1
ATOM 603 O O . ARG A 1 83 ? 19.751 1.744 -35.896 1.00 54.03 83 ARG A O 1
ATOM 610 N N . ALA A 1 84 ? 19.166 0.098 -34.492 1.00 55.97 84 ALA A N 1
ATOM 611 C CA . ALA A 1 84 ? 19.002 0.946 -33.308 1.00 55.97 84 ALA A CA 1
ATOM 612 C C . ALA A 1 84 ? 19.773 0.369 -32.110 1.00 55.97 84 ALA A C 1
ATOM 614 O O . ALA A 1 84 ? 19.199 0.078 -31.064 1.00 55.97 84 ALA A O 1
ATOM 615 N N . GLN A 1 85 ? 21.082 0.168 -32.274 1.00 55.88 85 GLN A N 1
ATOM 616 C CA . GLN A 1 85 ? 21.969 -0.093 -31.142 1.00 55.88 85 GLN A CA 1
ATOM 617 C C . GLN A 1 85 ? 22.249 1.229 -30.432 1.00 55.88 85 GLN A C 1
ATOM 619 O O . GLN A 1 85 ? 22.860 2.133 -31.001 1.00 55.88 85 GLN A O 1
ATOM 624 N N . ILE A 1 86 ? 21.779 1.349 -29.193 1.00 58.41 86 ILE A N 1
ATOM 625 C CA . ILE A 1 86 ? 22.152 2.468 -28.331 1.00 58.41 86 ILE A CA 1
ATOM 626 C C . ILE A 1 86 ? 23.590 2.216 -27.851 1.00 58.41 86 ILE A C 1
ATOM 628 O O . ILE A 1 86 ? 23.853 1.136 -27.314 1.00 58.41 86 ILE A O 1
ATOM 632 N N . PRO A 1 87 ? 24.529 3.162 -28.044 1.00 63.19 87 PRO A N 1
ATOM 633 C CA . PRO A 1 87 ? 25.888 2.993 -27.558 1.00 63.19 87 PRO A CA 1
ATOM 634 C C . PRO A 1 87 ? 25.889 2.855 -26.020 1.00 63.19 87 PRO A C 1
ATOM 636 O O . PRO A 1 87 ? 25.117 3.536 -25.337 1.00 63.19 87 PRO A O 1
ATOM 639 N N . PRO A 1 88 ? 26.719 1.956 -25.455 1.00 63.56 88 PRO A N 1
ATOM 640 C CA . PRO A 1 88 ? 26.630 1.512 -24.055 1.00 63.56 88 PRO A CA 1
ATOM 641 C C . PRO A 1 88 ? 26.823 2.636 -23.026 1.00 63.56 88 PRO A C 1
ATOM 643 O O . PRO A 1 88 ? 26.363 2.536 -21.894 1.00 63.56 88 PRO A O 1
ATOM 646 N N . GLU A 1 89 ? 27.432 3.741 -23.438 1.00 69.69 89 GLU A N 1
ATOM 647 C CA . GLU A 1 89 ? 27.560 5.000 -22.697 1.00 69.69 89 GLU A CA 1
ATOM 648 C C . GLU A 1 89 ? 26.211 5.612 -22.262 1.00 69.69 89 GLU A C 1
ATOM 650 O O . GLU A 1 89 ? 26.141 6.235 -21.205 1.00 69.69 89 GLU A O 1
ATOM 655 N N . PHE A 1 90 ? 25.114 5.364 -22.990 1.00 65.31 90 PHE A N 1
ATOM 656 C CA . PHE A 1 90 ? 23.766 5.821 -22.612 1.00 65.31 90 PHE A CA 1
ATOM 657 C C . PHE A 1 90 ? 22.927 4.760 -21.883 1.00 65.31 90 PHE A C 1
ATOM 659 O O . PHE A 1 90 ? 21.797 5.047 -21.482 1.00 65.31 90 PHE A O 1
ATOM 666 N N . ALA A 1 91 ? 23.459 3.554 -21.655 1.00 63.22 91 ALA A N 1
ATOM 667 C CA . ALA A 1 91 ? 22.741 2.499 -20.937 1.00 63.22 91 ALA A CA 1
ATOM 668 C C . ALA A 1 91 ? 22.381 2.924 -19.499 1.00 63.22 91 ALA A C 1
ATOM 670 O O . ALA A 1 91 ? 21.270 2.667 -19.037 1.00 63.22 91 ALA A O 1
ATOM 671 N N . GLY A 1 92 ? 23.271 3.669 -18.830 1.00 62.38 92 GLY A N 1
ATOM 672 C CA . G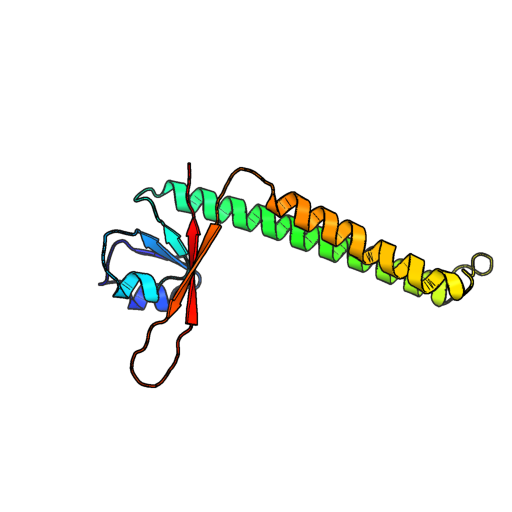LY A 1 92 ? 23.009 4.230 -17.498 1.00 62.38 92 GLY A CA 1
ATOM 673 C C . GLY A 1 92 ? 21.905 5.298 -17.481 1.00 62.38 92 GLY A C 1
ATOM 674 O O . GLY A 1 92 ? 21.136 5.381 -16.529 1.00 62.38 92 GLY A O 1
ATOM 675 N N . LEU A 1 93 ? 21.758 6.076 -18.559 1.00 65.56 93 LEU A N 1
ATOM 676 C CA . LEU A 1 93 ? 20.657 7.038 -18.727 1.00 65.56 93 LEU A CA 1
ATOM 677 C C . LEU A 1 93 ? 19.310 6.330 -18.948 1.00 65.56 93 LEU A C 1
ATOM 679 O O . LEU A 1 93 ? 18.279 6.800 -18.467 1.00 65.56 93 LEU A O 1
ATOM 683 N N . GLY A 1 94 ? 19.321 5.177 -19.623 1.00 63.22 94 GLY A N 1
ATOM 684 C CA . GLY A 1 94 ? 18.151 4.308 -19.767 1.00 63.22 94 GLY A CA 1
ATOM 685 C C . GLY A 1 94 ? 17.683 3.708 -18.440 1.00 63.22 94 GLY A C 1
ATOM 686 O O . GLY A 1 94 ? 16.479 3.640 -18.190 1.00 63.22 94 GLY A O 1
ATOM 687 N N . GLU A 1 95 ? 18.617 3.354 -17.552 1.00 70.19 95 GLU A N 1
ATOM 688 C CA . GLU A 1 95 ? 18.288 2.874 -16.204 1.00 70.19 95 GLU A CA 1
ATOM 689 C C . GLU A 1 95 ? 17.484 3.909 -15.406 1.00 70.19 95 GLU A C 1
ATOM 691 O O . GLU A 1 95 ? 16.456 3.567 -14.814 1.00 70.19 95 GLU A O 1
ATOM 696 N N . LEU A 1 96 ? 17.886 5.186 -15.468 1.00 69.06 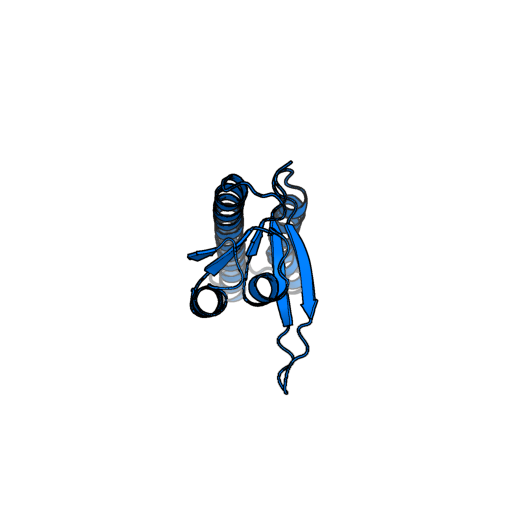96 LEU A N 1
ATOM 697 C CA . LEU A 1 96 ? 17.181 6.295 -14.813 1.00 69.06 96 LEU A CA 1
ATOM 698 C C . LEU A 1 96 ? 15.733 6.430 -15.308 1.00 69.06 96 LEU A C 1
ATOM 700 O O . LEU A 1 96 ? 14.833 6.737 -14.524 1.00 69.06 96 LEU A O 1
ATOM 704 N N . GLY A 1 97 ? 15.485 6.151 -16.590 1.00 68.38 97 GLY A N 1
ATOM 705 C CA . GLY A 1 97 ? 14.144 6.165 -17.176 1.00 68.38 97 GLY A CA 1
ATOM 706 C C . GLY A 1 97 ? 13.198 5.114 -16.589 1.00 68.38 97 GLY A C 1
ATOM 707 O O . GLY A 1 97 ? 11.988 5.336 -16.562 1.00 68.38 97 GLY A O 1
ATOM 708 N N . SER A 1 98 ? 13.726 4.003 -16.069 1.00 64.75 98 SER A N 1
ATOM 709 C CA . SER A 1 98 ? 12.900 2.913 -15.541 1.00 64.75 98 SER A CA 1
ATOM 710 C C . SER A 1 98 ? 12.377 3.192 -14.127 1.00 64.75 98 SER A C 1
ATOM 712 O O . SER A 1 98 ? 11.220 2.885 -13.828 1.00 64.75 98 SER A O 1
ATOM 714 N N . PHE A 1 99 ? 13.187 3.817 -13.261 1.00 70.12 99 PHE A N 1
ATOM 715 C CA . PHE A 1 99 ? 12.832 4.005 -11.854 1.00 70.12 99 PHE A CA 1
ATOM 716 C C . PHE A 1 99 ? 12.452 5.445 -11.481 1.00 70.12 99 PHE A C 1
ATOM 718 O O . PHE A 1 99 ? 11.651 5.619 -10.563 1.00 70.12 99 PHE A O 1
ATOM 725 N N . LEU A 1 100 ? 12.928 6.488 -12.178 1.00 77.62 100 LEU A N 1
ATOM 726 C CA . LEU A 1 100 ? 12.543 7.875 -11.855 1.00 77.62 100 LEU A CA 1
ATOM 727 C C . LEU A 1 100 ? 11.026 8.126 -11.960 1.00 77.62 100 LEU A C 1
ATOM 729 O O . LEU A 1 100 ? 10.468 8.693 -11.017 1.00 77.62 100 LEU A O 1
ATOM 733 N N . PRO A 1 101 ? 10.309 7.671 -13.011 1.00 71.19 101 PRO A N 1
ATOM 734 C CA . PRO A 1 101 ? 8.856 7.839 -13.087 1.00 71.19 101 PRO A CA 1
ATOM 735 C C . PRO A 1 101 ? 8.128 7.092 -11.964 1.00 71.19 101 PRO A C 1
ATOM 737 O O . PRO A 1 101 ? 7.143 7.593 -11.424 1.00 71.19 101 PRO A O 1
ATOM 740 N N . VAL A 1 102 ? 8.642 5.921 -11.571 1.00 74.00 102 VAL A N 1
ATOM 741 C CA . VAL A 1 102 ? 8.107 5.103 -10.473 1.00 74.00 102 VAL A CA 1
ATOM 742 C C . VAL A 1 102 ? 8.280 5.813 -9.132 1.00 74.00 102 VAL A C 1
ATOM 744 O O . VAL A 1 102 ? 7.337 5.872 -8.339 1.00 74.00 102 VAL A O 1
ATOM 747 N N . ILE A 1 103 ? 9.452 6.398 -8.879 1.00 79.00 103 ILE A N 1
ATOM 748 C CA . ILE A 1 103 ? 9.727 7.156 -7.654 1.00 79.00 103 ILE A CA 1
ATOM 749 C C . ILE A 1 103 ? 8.844 8.399 -7.597 1.00 79.00 103 ILE A C 1
ATOM 751 O O . ILE A 1 103 ? 8.168 8.609 -6.594 1.00 79.00 103 ILE A O 1
ATOM 755 N N . VAL A 1 104 ? 8.770 9.185 -8.673 1.00 81.88 104 VAL A N 1
ATOM 756 C CA . VAL A 1 104 ? 7.922 10.386 -8.726 1.00 81.88 104 VAL A CA 1
ATOM 757 C C . VAL A 1 104 ? 6.449 10.027 -8.523 1.00 81.88 104 VAL A C 1
ATOM 759 O O . VAL A 1 104 ? 5.768 10.652 -7.711 1.00 81.88 104 VAL A O 1
ATOM 762 N N . ALA A 1 105 ? 5.954 8.977 -9.186 1.00 74.62 105 ALA A N 1
ATOM 763 C CA . ALA A 1 105 ? 4.577 8.512 -9.031 1.00 74.62 105 ALA A CA 1
ATOM 764 C C . ALA A 1 105 ? 4.266 8.016 -7.610 1.00 74.62 105 ALA A C 1
ATOM 766 O O . ALA A 1 105 ? 3.110 8.105 -7.185 1.00 74.62 105 ALA A O 1
ATOM 767 N N . SER A 1 106 ? 5.275 7.497 -6.904 1.00 73.31 106 SER A N 1
ATOM 768 C CA . SER A 1 106 ? 5.176 7.025 -5.519 1.00 73.31 106 SER A CA 1
ATOM 769 C C . SER A 1 106 ? 5.235 8.181 -4.517 1.00 73.31 106 SER A C 1
ATOM 771 O O . SER A 1 106 ? 4.403 8.250 -3.615 1.00 73.31 106 SER A O 1
ATOM 773 N N . VAL A 1 107 ? 6.151 9.135 -4.710 1.00 78.88 107 VAL A N 1
ATOM 774 C CA . VAL A 1 107 ? 6.269 10.350 -3.890 1.00 78.88 107 VAL A CA 1
ATOM 775 C C . VAL A 1 107 ? 5.011 11.204 -4.014 1.00 78.88 107 VAL A C 1
ATOM 777 O O . VAL A 1 107 ? 4.475 11.643 -3.004 1.00 78.88 107 VAL A O 1
ATOM 780 N N . LEU A 1 108 ? 4.464 11.368 -5.220 1.00 75.38 108 LEU A N 1
ATOM 781 C CA . LEU A 1 108 ? 3.224 12.116 -5.433 1.00 75.38 108 LEU A CA 1
ATOM 782 C C . LEU A 1 108 ? 2.032 11.514 -4.668 1.00 75.38 108 LEU A C 1
ATOM 784 O O . LEU A 1 108 ? 1.170 12.246 -4.188 1.00 75.38 108 LEU A O 1
ATOM 788 N N . PHE A 1 109 ? 1.989 10.188 -4.506 1.00 65.69 109 PHE A N 1
ATOM 789 C CA . PHE A 1 109 ? 0.949 9.527 -3.716 1.00 65.69 109 PHE A CA 1
ATOM 790 C C . PHE A 1 109 ? 1.110 9.771 -2.210 1.00 65.69 109 PHE A C 1
ATOM 792 O O . PHE A 1 109 ? 0.113 9.849 -1.498 1.00 65.69 109 PHE A O 1
ATOM 799 N N . ALA A 1 110 ? 2.337 9.976 -1.721 1.00 65.69 110 ALA A N 1
ATOM 800 C CA . ALA A 1 110 ? 2.561 10.370 -0.330 1.00 65.69 110 ALA A CA 1
ATOM 801 C C . ALA A 1 110 ? 1.941 11.741 0.006 1.00 65.69 110 ALA A C 1
ATOM 803 O O . ALA A 1 110 ? 1.664 12.019 1.171 1.00 65.69 110 ALA A O 1
ATOM 804 N N . PHE A 1 111 ? 1.670 12.573 -1.005 1.00 65.12 111 PHE A N 1
ATOM 805 C CA . PHE A 1 111 ? 1.013 13.868 -0.846 1.00 65.12 111 PHE A CA 1
ATOM 806 C C . PHE A 1 111 ? -0.515 13.823 -0.994 1.00 65.12 111 PHE A C 1
ATOM 808 O O . PHE A 1 111 ? -1.145 14.869 -0.854 1.00 65.12 111 PHE A O 1
ATOM 815 N N . PHE A 1 112 ? -1.137 12.661 -1.250 1.00 59.16 112 PHE A N 1
ATOM 816 C CA . PHE A 1 112 ? -2.594 12.580 -1.407 1.00 59.16 112 PHE A CA 1
ATOM 817 C C . PHE A 1 112 ? -3.313 12.932 -0.086 1.00 59.16 112 PHE A C 1
ATOM 819 O O . PHE A 1 112 ? -3.182 12.205 0.907 1.00 59.16 112 PHE A O 1
ATOM 826 N N . PRO A 1 113 ? -4.097 14.027 -0.041 1.00 54.47 113 PRO A N 1
ATOM 827 C CA . PRO A 1 113 ? -4.790 14.449 1.166 1.00 54.47 113 PRO A CA 1
ATOM 828 C C . PRO A 1 113 ? -6.062 13.611 1.322 1.00 54.47 113 PRO A C 1
ATOM 830 O O . PRO A 1 113 ? -7.056 13.842 0.642 1.00 54.47 113 PRO A O 1
ATOM 833 N N . GLY A 1 114 ? -6.046 12.602 2.194 1.00 55.41 114 GLY A N 1
ATOM 834 C CA . GLY A 1 114 ? -7.264 11.816 2.439 1.00 55.41 114 GLY A CA 1
ATOM 835 C C . GLY A 1 114 ? -7.195 10.780 3.554 1.00 55.41 114 GLY A C 1
ATOM 836 O O . GLY A 1 114 ? -8.212 10.491 4.174 1.00 55.41 114 GLY A O 1
ATOM 837 N N . ALA A 1 115 ? -6.014 10.255 3.872 1.00 53.88 115 ALA A N 1
ATOM 838 C CA . ALA A 1 115 ? -5.852 9.345 4.998 1.00 53.88 115 ALA A CA 1
ATOM 839 C C . ALA A 1 115 ? -4.458 9.522 5.590 1.00 53.88 115 ALA A C 1
ATOM 841 O O . ALA A 1 115 ? -3.462 9.090 5.011 1.00 53.88 115 ALA A O 1
ATOM 842 N N . ARG A 1 116 ? -4.373 10.174 6.755 1.00 58.09 116 ARG A N 1
ATOM 843 C CA . ARG A 1 116 ? -3.137 10.138 7.535 1.00 58.09 116 ARG A CA 1
ATOM 844 C C . ARG A 1 116 ? -3.047 8.759 8.163 1.00 58.09 116 ARG A C 1
ATOM 846 O O . ARG A 1 116 ? -3.783 8.444 9.097 1.00 58.09 116 ARG A O 1
ATOM 853 N N . VAL A 1 117 ? -2.162 7.946 7.606 1.00 60.59 117 VAL A N 1
ATOM 854 C CA . VAL A 1 117 ? -1.754 6.686 8.207 1.00 60.59 117 VAL A CA 1
ATOM 855 C C . VAL A 1 117 ? -0.676 7.000 9.233 1.00 60.59 117 VAL A C 1
ATOM 857 O O . VAL A 1 117 ? 0.461 7.313 8.885 1.00 60.59 117 VAL A O 1
ATOM 860 N N . THR A 1 118 ? -1.036 6.961 10.509 1.00 60.47 118 THR A N 1
ATOM 861 C CA . THR A 1 118 ? -0.064 7.056 11.594 1.00 60.47 118 THR A CA 1
ATOM 862 C C . THR A 1 118 ? 0.453 5.660 11.887 1.00 60.47 118 THR A C 1
ATOM 864 O O . THR A 1 118 ? -0.253 4.837 12.460 1.00 60.47 118 THR A O 1
ATOM 867 N N . MET A 1 119 ? 1.694 5.390 11.500 1.00 52.50 119 MET A N 1
ATOM 868 C CA . MET A 1 119 ? 2.385 4.169 11.899 1.00 52.50 119 MET A CA 1
ATOM 869 C C . MET A 1 119 ? 2.865 4.330 13.342 1.00 52.50 119 MET A C 1
ATOM 871 O O . MET A 1 119 ? 3.752 5.137 13.615 1.00 52.50 119 MET A O 1
ATOM 875 N N . ALA A 1 120 ? 2.284 3.577 14.270 1.00 53.56 120 ALA A N 1
ATOM 876 C CA . ALA A 1 120 ? 2.765 3.485 15.640 1.00 53.56 120 ALA A CA 1
ATOM 877 C C . ALA A 1 120 ? 3.409 2.114 15.849 1.00 53.56 120 ALA A C 1
ATOM 879 O O . ALA A 1 120 ? 2.787 1.070 15.664 1.00 53.56 120 ALA A O 1
ATOM 880 N N . LYS A 1 121 ? 4.679 2.103 16.248 1.00 46.62 121 LYS A N 1
ATOM 881 C CA . LYS A 1 121 ? 5.388 0.871 16.588 1.00 46.62 121 LYS A CA 1
ATOM 882 C C . LYS A 1 121 ? 4.967 0.466 18.000 1.00 46.62 121 LYS A C 1
ATOM 884 O O . LYS A 1 121 ? 5.359 1.122 18.961 1.00 46.62 121 LYS A O 1
ATOM 889 N N . SER A 1 122 ? 4.132 -0.563 18.133 1.00 48.81 122 SER A N 1
ATOM 890 C CA . SER A 1 122 ? 3.753 -1.089 19.444 1.00 48.81 122 SER A CA 1
ATOM 891 C C . SER A 1 122 ? 4.707 -2.215 19.813 1.00 48.81 122 SER A C 1
ATOM 893 O O . SER A 1 122 ? 4.697 -3.296 19.230 1.00 48.81 122 SER A O 1
ATOM 895 N N . TYR A 1 123 ? 5.607 -1.913 20.742 1.00 48.41 123 TYR A N 1
ATOM 896 C CA . TYR A 1 123 ? 6.557 -2.870 21.287 1.00 48.41 123 TYR A CA 1
ATOM 897 C C . TYR A 1 123 ? 5.901 -3.585 22.471 1.00 48.41 123 TYR A C 1
ATOM 899 O O . TYR A 1 123 ? 5.795 -3.018 23.558 1.00 48.41 123 TYR A O 1
ATOM 907 N N . SER A 1 124 ? 5.440 -4.819 22.256 1.00 49.97 124 SER A N 1
ATOM 908 C CA . SER A 1 124 ? 4.918 -5.665 23.330 1.00 49.97 124 SER A CA 1
ATOM 909 C C . SER A 1 124 ? 6.032 -6.576 23.838 1.00 49.97 124 SER A C 1
ATOM 911 O O . SER A 1 124 ? 6.513 -7.460 23.128 1.00 49.97 124 SER A O 1
ATOM 913 N N . ARG A 1 125 ? 6.479 -6.335 25.074 1.00 46.34 125 ARG A N 1
ATOM 914 C CA . ARG A 1 125 ? 7.457 -7.179 25.766 1.00 46.34 125 ARG A CA 1
ATOM 915 C C . ARG A 1 125 ? 6.715 -8.146 26.681 1.00 46.34 125 ARG A C 1
ATOM 917 O O . ARG A 1 125 ? 6.428 -7.796 27.820 1.00 46.34 125 ARG A O 1
ATOM 924 N N . ASN A 1 126 ? 6.429 -9.361 26.209 1.00 39.62 126 ASN A N 1
ATOM 925 C CA . ASN A 1 126 ? 5.980 -10.434 27.097 1.00 39.62 126 ASN A CA 1
ATOM 926 C C . ASN A 1 126 ? 6.544 -11.810 26.692 1.00 39.62 126 ASN A C 1
ATOM 928 O O . ASN A 1 126 ? 6.466 -12.203 25.534 1.00 39.62 126 ASN A O 1
ATOM 932 N N . ARG A 1 127 ? 7.148 -12.503 27.671 1.00 42.28 127 ARG A N 1
ATOM 933 C CA . ARG A 1 127 ? 7.742 -13.861 27.636 1.00 42.28 127 ARG A CA 1
ATOM 934 C C . ARG A 1 127 ? 8.418 -14.306 26.321 1.00 42.28 127 ARG A C 1
ATOM 936 O O . ARG A 1 127 ? 7.934 -15.191 25.630 1.00 42.28 127 ARG A O 1
ATOM 943 N N . GLY A 1 128 ? 9.610 -13.772 26.043 1.00 43.09 128 GLY A N 1
ATOM 944 C CA . GLY A 1 128 ? 10.601 -14.429 25.171 1.00 43.09 128 GLY A CA 1
ATOM 945 C C . GLY A 1 128 ? 10.479 -14.205 23.659 1.00 43.09 128 GLY A C 1
ATOM 946 O O . GLY A 1 128 ? 11.424 -14.529 22.948 1.00 43.09 128 GLY A O 1
ATOM 947 N N . LEU A 1 129 ? 9.401 -13.589 23.161 1.00 47.38 129 LEU A N 1
ATOM 948 C CA . LEU A 1 129 ? 9.307 -13.132 21.771 1.00 47.38 129 LEU A CA 1
ATOM 949 C C . LEU A 1 129 ? 9.086 -11.617 21.714 1.00 47.38 129 LEU A C 1
ATOM 951 O O . LEU A 1 129 ? 8.081 -11.096 22.193 1.00 47.38 129 LEU A O 1
ATOM 955 N N . CYS A 1 130 ? 10.033 -10.901 21.105 1.00 39.88 130 CYS A N 1
ATOM 956 C CA . CYS A 1 130 ? 9.842 -9.511 20.698 1.00 39.88 130 CYS A CA 1
ATOM 957 C C . CYS A 1 130 ? 8.850 -9.478 19.527 1.00 39.88 130 CYS A C 1
ATOM 959 O O . CYS A 1 130 ? 9.265 -9.527 18.371 1.00 39.88 130 CYS A O 1
ATOM 961 N N . CYS A 1 131 ? 7.548 -9.409 19.810 1.00 44.97 131 CYS A N 1
ATOM 962 C CA . CYS A 1 131 ? 6.553 -9.214 18.762 1.00 44.97 131 CYS A CA 1
ATOM 963 C C . CYS A 1 131 ? 6.477 -7.721 18.434 1.00 44.97 131 CYS A C 1
ATOM 965 O O . CYS A 1 131 ? 5.998 -6.902 19.224 1.00 44.97 131 CYS A O 1
ATOM 967 N N . LEU A 1 132 ? 7.040 -7.358 17.286 1.00 47.28 132 LEU A N 1
ATOM 968 C CA . LEU A 1 132 ? 7.017 -6.002 16.773 1.00 47.28 132 LEU A CA 1
ATOM 969 C C . LEU A 1 132 ? 5.734 -5.802 15.958 1.00 47.28 132 LEU A C 1
ATOM 971 O O . LEU A 1 132 ? 5.756 -5.938 14.738 1.00 47.28 132 LEU A O 1
ATOM 975 N N . SER A 1 133 ? 4.622 -5.485 16.622 1.00 51.81 133 SER A N 1
ATOM 976 C CA . SER A 1 133 ? 3.374 -5.179 15.917 1.00 51.81 133 SER A CA 1
ATOM 977 C C . SER A 1 133 ? 3.413 -3.744 15.395 1.00 51.81 133 SER A C 1
ATOM 979 O O . SER A 1 133 ? 3.563 -2.770 16.144 1.00 51.81 133 SER A O 1
ATOM 981 N N . LEU A 1 134 ? 3.321 -3.615 14.075 1.00 50.03 134 LEU A N 1
ATOM 982 C CA . LEU A 1 134 ? 3.228 -2.334 13.395 1.00 50.03 134 LEU A CA 1
ATOM 983 C C . LEU A 1 134 ? 1.755 -1.924 13.369 1.00 50.03 134 LEU A C 1
ATOM 985 O O . LEU A 1 134 ? 0.977 -2.457 12.588 1.00 50.03 134 LEU A O 1
ATOM 989 N N . ILE A 1 135 ? 1.364 -1.003 14.247 1.00 57.06 135 ILE A N 1
ATOM 990 C CA . ILE A 1 135 ? -0.023 -0.557 14.335 1.00 57.06 135 ILE A CA 1
ATOM 991 C C . ILE A 1 135 ? -0.246 0.562 13.329 1.00 57.06 135 ILE A C 1
ATOM 993 O O . ILE A 1 135 ? 0.342 1.642 13.429 1.00 57.06 135 ILE A O 1
ATOM 997 N N . VAL A 1 136 ? -1.140 0.307 12.382 1.00 57.56 136 VAL A N 1
ATOM 998 C CA . VAL A 1 136 ? -1.567 1.278 11.379 1.00 57.56 136 VAL A CA 1
ATOM 999 C C . VAL A 1 136 ? -2.779 2.038 11.921 1.00 57.56 136 VAL A C 1
ATOM 1001 O O . VAL A 1 136 ? -3.881 1.498 12.008 1.00 57.56 136 VAL A O 1
ATOM 1004 N N . GLY A 1 137 ? -2.579 3.293 12.322 1.00 56.91 137 GLY A N 1
ATOM 1005 C CA . GLY A 1 137 ? -3.643 4.203 12.738 1.00 56.91 137 GLY A CA 1
ATOM 1006 C C . GLY A 1 137 ? -4.249 4.927 11.541 1.00 56.91 137 GLY A C 1
ATOM 1007 O O . GLY A 1 137 ? -3.546 5.682 10.874 1.00 56.91 137 GLY A O 1
ATOM 1008 N N . VAL A 1 138 ? -5.541 4.736 11.270 1.00 60.88 138 VAL A N 1
ATOM 1009 C CA . VAL A 1 138 ? -6.246 5.451 10.190 1.00 60.88 138 VAL A CA 1
ATOM 1010 C C . VAL A 1 138 ? -7.061 6.589 10.797 1.00 60.88 138 VAL A C 1
ATOM 1012 O O . VAL A 1 138 ? -8.096 6.358 11.420 1.00 60.88 138 VAL A O 1
ATOM 1015 N N . GLY A 1 139 ? -6.575 7.824 10.644 1.00 53.22 139 GLY A N 1
ATOM 1016 C CA . GLY A 1 139 ? -7.305 9.029 11.037 1.00 53.22 139 GLY A CA 1
ATOM 1017 C C . GLY A 1 139 ? -8.170 9.551 9.890 1.00 53.22 139 GLY A C 1
ATOM 1018 O O . GLY A 1 139 ? -7.640 9.928 8.845 1.00 53.22 139 GLY A O 1
ATOM 1019 N N . VAL A 1 140 ? -9.487 9.595 10.097 1.00 51.09 140 VAL A N 1
ATOM 1020 C CA . VAL A 1 140 ? -10.426 10.348 9.248 1.00 51.09 140 VAL A CA 1
ATOM 1021 C C . VAL A 1 140 ? -10.488 11.771 9.815 1.00 51.09 140 VAL A C 1
ATOM 1023 O O . VAL A 1 140 ? -10.574 11.908 11.038 1.00 51.09 140 VAL A O 1
ATOM 1026 N N . ASN A 1 141 ? -10.353 12.804 8.974 1.00 48.03 141 ASN A N 1
ATOM 1027 C CA . ASN A 1 141 ? -10.460 14.203 9.418 1.00 48.03 141 ASN A CA 1
ATOM 1028 C C . ASN A 1 141 ? -11.875 14.470 9.942 1.00 48.03 141 ASN A C 1
ATOM 1030 O O . ASN A 1 141 ? -12.819 14.073 9.227 1.00 48.03 141 ASN A O 1
#